Protein AF-A0A7J7JX23-F1 (afdb_monomer_lite)

Foldseek 3Di:
DVVVVVVVVVVVVVVVVVVVVVVVVLVVVLVVVVVVVLVVVLVVLLVVVVVVLVVQCVCVVVVNHPHDDDEDSDDDPPDPHYSVVVSVVVCVVQFQPDPDDDDLVGGDPVSNVVSVVVVVCVVVPPDPPDPDDPPVVVVVVVVVVVVVVVPDDDDDDD

Secondary structure (DSSP, 8-state):
-HHHHHHHHHHHHHHHHHHHHHHHHHHHHHHHHHHHHHHHHHHHHHHHHHHHHHHHHHHHHTTSSPPPPP-B-S--TT-SSBHHHHHHHHHHHH--S--SS--GGGS-HHHHHHHHHHHHHHHTT-----S--S-TTHHHHHHHHHHTTSS-------

Sequence (158 aa):
MKTKECSRVRKLAKKILTERNDIERFFLESLDHVKQEILLNQLEYKKAANKAYNRKMLEAFSGNAEFPKVRTFNKSDTSTNSVFRDLEAAEKLAQPSGGGRVDIADLTWEQKEKVLRYLFARMNGTTNSHLLLEVLPLLLLAACYRQHRSCQLPTLEK

Structure (mmCIF, N/CA/C/O backbone):
data_AF-A0A7J7JX23-F1
#
_entry.id   AF-A0A7J7JX23-F1
#
loop_
_atom_site.group_PDB
_atom_site.id
_atom_site.type_symbol
_atom_site.label_atom_id
_atom_site.label_alt_id
_atom_site.label_comp_id
_atom_site.label_asym_id
_atom_site.label_entity_id
_atom_site.label_seq_id
_atom_site.pdbx_PDB_ins_code
_atom_site.Cartn_x
_atom_site.Cartn_y
_atom_site.Cartn_z
_atom_site.occupancy
_atom_site.B_iso_or_equiv
_atom_site.auth_seq_id
_atom_site.auth_comp_id
_atom_site.auth_asym_id
_atom_site.auth_atom_id
_atom_site.pdbx_PDB_model_num
ATOM 1 N N . MET A 1 1 ? -34.256 1.674 41.894 1.00 59.03 1 MET A N 1
ATOM 2 C CA . MET A 1 1 ? -34.379 1.327 40.456 1.00 59.03 1 MET A CA 1
ATOM 3 C C . MET A 1 1 ? -33.500 2.195 39.548 1.00 59.03 1 MET A C 1
ATOM 5 O O . MET A 1 1 ? -32.680 1.632 38.836 1.00 59.03 1 MET A O 1
ATOM 9 N N . LYS A 1 2 ? -33.576 3.537 39.614 1.00 72.94 2 LYS A N 1
ATOM 10 C CA . LYS A 1 2 ? -32.851 4.466 38.710 1.00 72.94 2 LYS A CA 1
ATOM 11 C C . LYS A 1 2 ? -31.317 4.310 38.667 1.00 72.94 2 LYS A C 1
ATOM 13 O O . LYS A 1 2 ? -30.706 4.478 37.618 1.00 72.94 2 LYS A O 1
ATOM 18 N N . THR A 1 3 ? -30.682 3.936 39.776 1.00 80.81 3 THR A N 1
ATOM 19 C CA . THR A 1 3 ? -29.223 3.743 39.864 1.00 80.81 3 THR A CA 1
ATOM 20 C C . THR A 1 3 ? -28.712 2.512 39.110 1.00 80.81 3 THR A C 1
ATOM 22 O O . THR A 1 3 ? -27.616 2.564 38.550 1.00 80.81 3 THR A O 1
ATOM 25 N N . LYS A 1 4 ? -29.497 1.426 39.038 1.00 84.56 4 LYS A N 1
ATOM 26 C CA . LYS A 1 4 ? -29.139 0.196 38.301 1.00 84.56 4 LYS A CA 1
ATOM 27 C C . LYS A 1 4 ? -29.201 0.412 36.785 1.00 84.56 4 LYS A C 1
ATOM 29 O O . LYS A 1 4 ? -28.274 0.038 36.075 1.00 84.56 4 LYS A O 1
ATOM 34 N N . GLU A 1 5 ? -30.229 1.110 36.308 1.00 87.75 5 GLU A N 1
ATOM 35 C CA . GLU A 1 5 ? -30.334 1.486 34.891 1.00 87.75 5 GLU A CA 1
ATOM 36 C C . GLU A 1 5 ? -29.231 2.467 34.482 1.00 87.75 5 GLU A C 1
ATOM 38 O O . GLU A 1 5 ? -28.550 2.249 33.484 1.00 87.75 5 GLU A O 1
ATOM 43 N N . CYS A 1 6 ? -28.958 3.493 35.297 1.00 87.69 6 CYS A N 1
ATOM 44 C CA . CYS A 1 6 ? -27.875 4.440 35.018 1.00 87.69 6 CYS A CA 1
ATOM 45 C C . CYS A 1 6 ? -26.504 3.748 34.948 1.00 87.69 6 CYS A C 1
ATOM 47 O O . CYS A 1 6 ? -25.691 4.059 34.079 1.00 87.69 6 CYS A O 1
ATOM 49 N N . SER A 1 7 ? -26.240 2.775 35.823 1.00 91.06 7 SER A N 1
ATOM 50 C CA . SER A 1 7 ? -24.991 2.006 35.774 1.00 91.06 7 SER A CA 1
ATOM 51 C C . SER A 1 7 ? -24.931 1.058 34.572 1.00 91.06 7 SER A C 1
ATOM 53 O O . SER A 1 7 ? -23.851 0.885 34.006 1.00 91.06 7 SER A O 1
ATOM 55 N N . ARG A 1 8 ? -26.064 0.515 34.110 1.00 91.31 8 ARG A N 1
ATOM 56 C CA . ARG A 1 8 ? -26.143 -0.285 32.876 1.00 91.31 8 ARG A CA 1
ATOM 57 C C . ARG A 1 8 ? -25.862 0.555 31.628 1.00 91.31 8 ARG A C 1
ATOM 59 O O . ARG A 1 8 ? -25.006 0.177 30.832 1.00 91.31 8 ARG A O 1
ATOM 66 N N . VAL A 1 9 ? -26.482 1.730 31.519 1.00 93.38 9 VAL A N 1
ATOM 67 C CA . VAL A 1 9 ? -26.220 2.699 30.438 1.00 93.38 9 VAL A CA 1
ATOM 68 C C . VAL A 1 9 ? -24.752 3.129 30.435 1.00 93.38 9 VAL A C 1
ATOM 70 O O . VAL A 1 9 ? -24.115 3.150 29.387 1.00 93.38 9 VAL A O 1
ATOM 73 N N . ARG A 1 10 ? -24.166 3.389 31.610 1.00 92.25 10 ARG A N 1
ATOM 74 C CA . ARG A 1 10 ? -22.756 3.791 31.730 1.00 92.25 10 ARG A CA 1
ATOM 75 C C . ARG A 1 10 ? -21.790 2.685 31.294 1.00 92.25 10 ARG A C 1
ATOM 77 O O . ARG A 1 10 ? -20.772 2.980 30.676 1.00 92.25 10 ARG A O 1
ATOM 84 N N . LYS A 1 11 ? -22.103 1.419 31.593 1.00 93.56 11 LYS A N 1
ATOM 85 C CA . LYS A 1 11 ? -21.330 0.259 31.114 1.00 93.56 11 LYS A CA 1
ATOM 86 C C . LYS A 1 11 ? -21.420 0.115 29.597 1.00 93.56 11 LYS A C 1
ATOM 88 O O . LYS A 1 11 ? -20.394 -0.090 28.960 1.00 93.56 11 LYS A O 1
ATOM 93 N N . LEU A 1 12 ? -22.617 0.266 29.030 1.00 93.75 12 LEU A N 1
ATOM 94 C CA . LEU A 1 12 ? -22.820 0.181 27.585 1.00 93.75 12 LEU A CA 1
ATOM 95 C C . LEU A 1 12 ? -22.083 1.304 26.845 1.00 93.75 12 LEU A C 1
ATOM 97 O O . LEU A 1 12 ? -21.352 1.029 25.903 1.00 93.75 12 LEU A O 1
ATOM 101 N N . ALA A 1 13 ? -22.197 2.547 27.320 1.00 93.69 13 ALA A N 1
ATOM 102 C CA . ALA A 1 13 ? -21.488 3.684 26.739 1.00 93.69 13 ALA A CA 1
ATOM 103 C C . ALA A 1 13 ? -19.963 3.492 26.781 1.00 93.69 13 ALA A C 1
ATOM 105 O O . ALA A 1 13 ? -19.286 3.729 25.786 1.00 93.69 13 ALA A O 1
ATOM 106 N N . LYS A 1 14 ? -19.421 3.000 27.906 1.00 91.50 14 LYS A N 1
ATOM 107 C CA . LYS A 1 14 ? -17.994 2.659 28.007 1.00 91.50 14 LYS A CA 1
ATOM 108 C C . LYS A 1 14 ? -17.592 1.580 27.006 1.00 91.50 14 LYS A C 1
ATOM 110 O O . LYS A 1 14 ? -16.576 1.744 26.348 1.00 91.50 14 LYS A O 1
ATOM 115 N N . LYS A 1 15 ? -18.396 0.523 26.867 1.00 90.31 15 LYS A N 1
ATOM 116 C CA . LYS A 1 15 ? -18.143 -0.555 25.907 1.00 90.31 15 LYS A CA 1
ATOM 117 C C . LYS A 1 15 ? -18.090 -0.027 24.471 1.00 90.31 15 LYS A C 1
ATOM 119 O O . LYS A 1 15 ? -17.119 -0.299 23.781 1.00 90.31 15 LYS A O 1
ATOM 124 N N . ILE A 1 16 ? -19.062 0.794 24.072 1.00 89.12 16 ILE A N 1
ATOM 125 C CA . ILE A 1 16 ? -19.100 1.414 22.737 1.00 89.12 16 ILE A CA 1
ATOM 126 C C . ILE A 1 16 ? -17.853 2.276 22.491 1.00 89.12 16 ILE A C 1
ATOM 128 O O . ILE A 1 16 ? -17.265 2.215 21.416 1.00 89.12 16 ILE A O 1
ATOM 132 N N . LEU A 1 17 ? -17.425 3.069 23.480 1.00 86.31 17 LEU A N 1
ATOM 133 C CA . LEU A 1 17 ? -16.218 3.893 23.353 1.00 86.31 17 LEU A CA 1
ATOM 134 C C . LEU A 1 17 ? -14.945 3.047 23.234 1.00 86.31 17 LEU A C 1
ATOM 136 O O . LEU A 1 17 ? -14.067 3.390 22.448 1.00 86.31 17 LEU A O 1
ATOM 140 N N . THR A 1 18 ? -14.844 1.948 23.983 1.00 81.56 18 THR A N 1
ATOM 141 C CA . THR A 1 18 ? -13.719 1.011 23.876 1.00 81.56 18 THR A CA 1
ATOM 142 C C . THR A 1 18 ? -13.687 0.346 22.504 1.00 81.56 18 THR A C 1
ATOM 144 O O . THR A 1 18 ? -12.663 0.410 21.835 1.00 81.56 18 THR A O 1
ATOM 147 N N . GLU A 1 19 ? -14.818 -0.197 22.048 1.00 82.81 19 GLU A N 1
ATOM 148 C CA . GLU A 1 19 ? -14.930 -0.836 20.732 1.00 82.81 19 GLU A CA 1
ATOM 149 C C . GLU A 1 19 ? -14.591 0.148 19.605 1.00 82.81 19 GLU A C 1
ATOM 151 O O . GLU A 1 19 ? -13.829 -0.183 18.700 1.00 82.81 19 GLU A O 1
ATOM 156 N N . ARG A 1 20 ? -15.072 1.396 19.689 1.00 79.62 20 ARG A N 1
ATOM 157 C CA . ARG A 1 20 ? -14.714 2.450 18.732 1.00 79.62 20 ARG A CA 1
ATOM 158 C C . ARG A 1 20 ? -13.214 2.751 18.740 1.00 79.62 20 ARG A C 1
ATOM 160 O O . ARG A 1 20 ? -12.624 2.855 17.671 1.00 79.62 20 ARG A O 1
ATOM 167 N N . ASN A 1 21 ? -12.600 2.892 19.913 1.00 76.69 21 ASN A N 1
ATOM 168 C CA . ASN A 1 21 ? -11.167 3.180 20.025 1.00 76.69 21 ASN A CA 1
ATOM 169 C C . ASN A 1 21 ? -10.307 2.033 19.466 1.00 76.69 21 ASN A C 1
ATOM 171 O O . ASN A 1 21 ? -9.269 2.257 18.846 1.00 76.69 21 ASN A O 1
ATOM 175 N N . ASP A 1 22 ? -10.750 0.791 19.650 1.00 74.69 22 ASP A N 1
ATOM 176 C CA . ASP A 1 22 ? -10.078 -0.378 19.086 1.00 74.69 22 ASP A CA 1
ATOM 177 C C . ASP A 1 22 ? -10.152 -0.391 17.556 1.00 74.69 22 ASP A C 1
ATOM 179 O O . ASP A 1 22 ? -9.150 -0.674 16.897 1.00 74.69 22 ASP A O 1
ATOM 183 N N . ILE A 1 23 ? -11.294 0.006 16.992 1.00 78.00 23 ILE A N 1
ATOM 184 C CA . ILE A 1 23 ? -11.473 0.176 15.547 1.00 78.00 23 ILE A CA 1
ATOM 185 C C . ILE A 1 23 ? -10.615 1.334 15.009 1.00 78.00 23 ILE A C 1
ATOM 187 O O . ILE A 1 23 ? -9.952 1.186 13.985 1.00 78.00 23 ILE A O 1
ATOM 191 N N . GLU A 1 24 ? -10.584 2.480 15.691 1.00 75.12 24 GLU A N 1
ATOM 192 C CA . GLU A 1 24 ? -9.770 3.633 15.281 1.00 75.12 24 GLU A CA 1
ATOM 193 C C . GLU A 1 24 ? -8.276 3.284 15.264 1.00 75.12 24 GLU A C 1
ATOM 195 O O . GLU A 1 24 ? -7.592 3.529 14.268 1.00 75.12 24 GLU A O 1
ATOM 200 N N . ARG A 1 25 ? -7.779 2.627 16.318 1.00 73.69 25 ARG A N 1
ATOM 201 C CA . ARG A 1 25 ? -6.399 2.128 16.378 1.00 73.69 25 ARG A CA 1
ATOM 202 C C . ARG A 1 25 ? -6.109 1.129 15.257 1.00 73.69 25 ARG A C 1
ATOM 204 O O . ARG A 1 25 ? -5.068 1.215 14.613 1.00 73.69 25 ARG A O 1
ATOM 211 N N . PHE A 1 26 ? -7.050 0.229 14.981 1.00 65.88 26 PHE A N 1
ATOM 212 C CA . PHE A 1 26 ? -6.935 -0.747 13.903 1.00 65.88 26 PHE A CA 1
ATOM 213 C C . PHE A 1 26 ? -6.790 -0.092 12.519 1.00 65.88 26 PHE A C 1
ATOM 215 O O . PHE A 1 26 ? -5.948 -0.515 11.719 1.00 65.88 26 PHE A O 1
ATOM 222 N N . PHE A 1 27 ? -7.594 0.933 12.222 1.00 72.00 27 PHE A N 1
ATOM 223 C CA . PHE A 1 27 ? -7.519 1.628 10.938 1.00 72.00 27 PHE A CA 1
ATOM 224 C C . PHE A 1 27 ? -6.186 2.352 10.768 1.00 72.00 27 PHE A C 1
ATOM 226 O O . PHE A 1 27 ? -5.582 2.264 9.701 1.00 72.00 27 PHE A O 1
ATOM 233 N N . LEU A 1 28 ? -5.690 3.000 11.825 1.00 73.88 28 LEU A N 1
ATOM 234 C CA . LEU A 1 28 ? -4.385 3.661 11.798 1.00 73.88 28 LEU A CA 1
ATOM 235 C C . LEU A 1 28 ? -3.243 2.666 11.546 1.00 73.88 28 LEU A C 1
ATOM 237 O O . LEU A 1 28 ? -2.404 2.914 10.684 1.00 73.88 28 LEU A O 1
ATOM 241 N N . GLU A 1 29 ? -3.245 1.519 12.232 1.00 76.75 29 GLU A N 1
ATOM 242 C CA . GLU A 1 29 ? -2.245 0.459 12.029 1.00 76.75 29 GLU A CA 1
ATOM 243 C C . GLU A 1 29 ? -2.294 -0.123 10.607 1.00 76.75 29 GLU A C 1
ATOM 245 O O . GLU A 1 29 ? -1.256 -0.374 9.997 1.00 76.75 29 GLU A O 1
ATOM 250 N N . SER A 1 30 ? -3.493 -0.314 10.053 1.00 74.62 30 SER A N 1
ATOM 251 C CA . SER A 1 30 ? -3.667 -0.862 8.701 1.00 74.62 30 SER A CA 1
ATOM 252 C C . SER A 1 30 ? -3.179 0.107 7.623 1.00 74.62 30 SER A C 1
ATOM 254 O O . SER A 1 30 ? -2.539 -0.311 6.659 1.00 74.62 30 SER A O 1
ATOM 256 N N . LEU A 1 31 ? -3.443 1.407 7.793 1.00 75.38 31 LEU A N 1
ATOM 257 C CA . LEU A 1 31 ? -2.942 2.442 6.887 1.00 75.38 31 LEU A CA 1
ATOM 258 C C . LEU A 1 31 ? -1.414 2.545 6.936 1.00 75.38 31 LEU A C 1
ATOM 260 O O . LEU A 1 31 ? -0.783 2.668 5.884 1.00 75.38 31 LEU A O 1
ATOM 264 N N . ASP A 1 32 ? -0.811 2.457 8.125 1.00 77.88 32 ASP A N 1
ATOM 265 C CA . ASP A 1 32 ? 0.649 2.458 8.255 1.00 77.88 32 ASP A CA 1
ATOM 266 C C . ASP A 1 32 ? 1.273 1.229 7.583 1.00 77.88 32 ASP A C 1
ATOM 268 O O . ASP A 1 32 ? 2.230 1.354 6.819 1.00 77.88 32 ASP A O 1
ATOM 272 N N . HIS A 1 33 ? 0.670 0.052 7.763 1.00 76.31 33 HIS A N 1
ATOM 273 C CA . HIS A 1 33 ? 1.131 -1.173 7.118 1.00 76.31 33 HIS A CA 1
ATOM 274 C C . HIS A 1 33 ? 1.103 -1.081 5.584 1.00 76.31 33 HIS A C 1
ATOM 276 O O . HIS A 1 33 ? 2.106 -1.367 4.930 1.00 76.31 33 HIS A O 1
ATOM 282 N N . VAL A 1 34 ? -0.008 -0.619 4.997 1.00 76.88 34 VAL A N 1
ATOM 283 C CA . VAL A 1 34 ? -0.119 -0.446 3.536 1.00 76.88 34 VAL A CA 1
ATOM 284 C C . VAL A 1 34 ? 0.902 0.570 3.025 1.00 76.88 34 VAL A C 1
ATOM 286 O O . VAL A 1 34 ? 1.532 0.355 1.989 1.00 76.88 34 VAL A O 1
ATOM 289 N N . LYS A 1 35 ? 1.122 1.662 3.763 1.00 78.38 35 LYS A N 1
ATOM 290 C CA . LYS A 1 35 ? 2.149 2.651 3.425 1.00 78.38 35 LYS A CA 1
ATOM 291 C C . LYS A 1 35 ? 3.546 2.023 3.398 1.00 78.38 35 LYS A C 1
ATOM 293 O O . LYS A 1 35 ? 4.313 2.296 2.476 1.00 78.38 35 LYS A O 1
ATOM 298 N N . GLN A 1 36 ? 3.874 1.175 4.371 1.00 78.62 36 GLN A N 1
ATOM 299 C CA . GLN A 1 36 ? 5.147 0.452 4.403 1.00 78.62 36 GLN A CA 1
ATOM 300 C C . GLN A 1 36 ? 5.279 -0.538 3.235 1.00 78.62 36 GLN A C 1
ATOM 302 O O . GLN A 1 36 ? 6.324 -0.559 2.586 1.00 78.62 36 GLN A O 1
ATOM 307 N N . GLU A 1 37 ? 4.226 -1.297 2.911 1.00 82.31 37 GLU A N 1
ATOM 308 C CA . GLU A 1 37 ? 4.207 -2.218 1.760 1.00 82.31 37 GLU A CA 1
ATOM 309 C C . GLU A 1 37 ? 4.478 -1.472 0.445 1.00 82.31 37 GLU A C 1
ATOM 311 O O . GLU A 1 37 ? 5.320 -1.894 -0.346 1.00 82.31 37 GLU A O 1
ATOM 316 N N . ILE A 1 38 ? 3.838 -0.317 0.230 1.00 81.19 38 ILE A N 1
ATOM 317 C CA . ILE A 1 38 ? 4.069 0.511 -0.963 1.00 81.19 38 ILE A CA 1
ATOM 318 C C . ILE A 1 38 ? 5.538 0.939 -1.051 1.00 81.19 38 ILE A C 1
ATOM 320 O O . ILE A 1 38 ? 6.145 0.826 -2.117 1.00 81.19 38 ILE A O 1
ATOM 324 N N . LEU A 1 39 ? 6.137 1.391 0.055 1.00 83.12 39 LEU A N 1
ATOM 325 C CA . LEU A 1 39 ? 7.544 1.807 0.075 1.00 83.12 39 LEU A CA 1
ATOM 326 C C . LEU A 1 39 ? 8.496 0.648 -0.248 1.00 83.12 39 LEU A C 1
ATOM 328 O O . LEU A 1 39 ? 9.442 0.831 -1.021 1.00 83.12 39 LEU A O 1
ATOM 332 N N . LEU A 1 40 ? 8.236 -0.540 0.304 1.00 88.06 40 LEU A N 1
ATOM 333 C CA . LEU A 1 40 ? 9.016 -1.744 0.019 1.00 88.06 40 LEU A CA 1
ATOM 334 C C . LEU A 1 40 ? 8.888 -2.149 -1.452 1.00 88.06 40 LEU A C 1
ATOM 336 O O . LEU A 1 40 ? 9.903 -2.304 -2.129 1.00 88.06 40 LEU A O 1
ATOM 340 N N . ASN A 1 41 ? 7.666 -2.205 -1.982 1.00 87.31 41 ASN A N 1
ATOM 341 C CA . ASN A 1 41 ? 7.413 -2.549 -3.380 1.00 87.31 41 ASN A CA 1
ATOM 342 C C . ASN A 1 41 ? 8.094 -1.565 -4.342 1.00 87.31 41 ASN A C 1
ATOM 344 O O . ASN A 1 41 ? 8.706 -1.970 -5.330 1.00 87.31 41 ASN A O 1
ATOM 348 N N . GLN A 1 42 ? 8.049 -0.262 -4.047 1.00 86.19 42 GLN A N 1
ATOM 349 C CA . GLN A 1 42 ? 8.744 0.754 -4.841 1.00 86.19 42 GLN A CA 1
ATOM 350 C C . GLN A 1 42 ? 10.267 0.559 -4.822 1.00 86.19 42 GLN A C 1
ATOM 352 O O . GLN A 1 42 ? 10.932 0.744 -5.847 1.00 86.19 42 GLN A O 1
ATOM 357 N N . LEU A 1 43 ? 10.837 0.204 -3.668 1.00 89.69 43 LEU A N 1
ATOM 358 C CA . LEU A 1 43 ? 12.265 -0.076 -3.531 1.00 89.69 43 LEU A CA 1
ATOM 359 C C . LEU A 1 43 ? 12.666 -1.328 -4.322 1.00 89.69 43 LEU A C 1
ATOM 361 O O . LEU A 1 43 ? 13.646 -1.300 -5.075 1.00 89.69 43 LEU A O 1
ATOM 365 N N . GLU A 1 44 ? 11.898 -2.405 -4.188 1.00 91.06 44 GLU A N 1
ATOM 366 C CA . GLU A 1 44 ? 12.122 -3.653 -4.911 1.00 91.06 44 GLU A CA 1
ATOM 367 C C . GLU A 1 44 ? 12.002 -3.460 -6.419 1.00 91.06 44 GLU A C 1
ATOM 369 O O . GLU A 1 44 ? 12.886 -3.896 -7.157 1.00 91.06 44 GLU A O 1
ATOM 374 N N . TYR A 1 45 ? 10.990 -2.723 -6.881 1.00 89.88 45 TYR A N 1
ATOM 375 C CA . TYR A 1 45 ? 10.823 -2.392 -8.292 1.00 89.88 45 TYR A CA 1
ATOM 376 C C . TYR A 1 45 ? 12.036 -1.638 -8.848 1.00 89.88 45 TYR A C 1
ATOM 378 O O . TYR A 1 45 ? 12.566 -2.008 -9.898 1.00 89.88 45 TYR A O 1
ATOM 386 N N . LYS A 1 46 ? 12.549 -0.627 -8.129 1.00 89.81 46 LYS A N 1
ATOM 387 C CA . LYS A 1 46 ? 13.771 0.096 -8.534 1.00 89.81 46 LYS A CA 1
ATOM 388 C C . LYS A 1 46 ? 14.959 -0.850 -8.678 1.00 89.81 46 LYS A C 1
ATOM 390 O O . LYS A 1 46 ? 15.674 -0.797 -9.682 1.00 89.81 46 LYS A O 1
ATOM 395 N N . LYS A 1 47 ? 15.157 -1.729 -7.694 1.00 92.31 47 LYS A N 1
ATOM 396 C CA . LYS A 1 47 ? 16.254 -2.704 -7.682 1.00 92.31 47 LYS A CA 1
ATOM 397 C C . LYS A 1 47 ? 16.121 -3.715 -8.823 1.00 92.31 47 LYS A C 1
ATOM 399 O O . LYS A 1 47 ? 17.096 -3.976 -9.528 1.00 92.31 47 LYS A O 1
ATOM 404 N N . ALA A 1 48 ? 14.922 -4.251 -9.037 1.00 92.75 48 ALA A N 1
ATOM 405 C CA . ALA A 1 48 ? 14.625 -5.202 -10.101 1.00 92.75 48 ALA A CA 1
ATOM 406 C C . ALA A 1 48 ? 14.818 -4.573 -11.487 1.00 92.75 48 ALA A C 1
ATOM 408 O O . ALA A 1 48 ? 15.490 -5.160 -12.336 1.00 92.75 48 ALA A O 1
ATOM 409 N N . ALA A 1 49 ? 14.318 -3.352 -11.696 1.00 91.38 49 ALA A N 1
ATOM 410 C CA . ALA A 1 49 ? 14.495 -2.608 -12.938 1.00 91.38 49 ALA A CA 1
ATOM 411 C C . ALA A 1 49 ? 15.977 -2.327 -13.230 1.00 91.38 49 ALA A C 1
ATOM 413 O O . ALA A 1 49 ? 16.415 -2.477 -14.371 1.00 91.38 49 ALA A O 1
ATOM 414 N N . ASN A 1 50 ? 16.766 -1.968 -12.211 1.00 92.88 50 ASN A N 1
ATOM 415 C CA . ASN A 1 50 ? 18.203 -1.742 -12.372 1.00 92.88 50 ASN A CA 1
ATOM 416 C C . ASN A 1 50 ? 18.940 -3.034 -12.738 1.00 92.88 50 ASN A C 1
ATOM 418 O O . ASN A 1 50 ? 19.688 -3.065 -13.714 1.00 92.88 50 ASN A O 1
ATOM 422 N N . LYS A 1 51 ? 18.659 -4.129 -12.024 1.00 94.88 51 LYS A N 1
ATOM 423 C CA . LYS A 1 51 ? 19.235 -5.445 -12.324 1.00 94.88 51 LYS A CA 1
ATOM 424 C C . LYS A 1 51 ? 18.883 -5.908 -13.740 1.00 94.88 51 LYS A C 1
ATOM 426 O O . LYS A 1 51 ? 19.750 -6.412 -14.448 1.00 94.88 51 LYS A O 1
ATOM 431 N N . ALA A 1 52 ? 17.633 -5.724 -14.165 1.00 94.44 52 ALA A N 1
ATOM 432 C CA . ALA A 1 52 ? 17.182 -6.085 -15.506 1.00 94.44 52 ALA A CA 1
ATOM 433 C C . ALA A 1 52 ? 17.874 -5.250 -16.595 1.00 94.44 52 ALA A C 1
ATOM 435 O O . ALA A 1 52 ? 18.286 -5.806 -17.611 1.00 94.44 52 ALA A O 1
ATOM 436 N N . TYR A 1 53 ? 18.039 -3.943 -16.376 1.00 93.75 53 TYR A N 1
ATOM 437 C CA . TYR A 1 53 ? 18.766 -3.065 -17.294 1.00 93.75 53 TYR A CA 1
ATOM 438 C C . TYR A 1 53 ? 20.244 -3.455 -17.407 1.00 93.75 53 TYR A C 1
ATOM 440 O O . TYR A 1 53 ? 20.738 -3.657 -18.514 1.00 93.75 53 TYR A O 1
ATOM 448 N N . ASN A 1 54 ? 20.929 -3.649 -16.276 1.00 94.19 54 ASN A N 1
ATOM 449 C CA . ASN A 1 54 ? 22.340 -4.042 -16.259 1.00 94.19 54 ASN A CA 1
ATOM 450 C C . ASN A 1 54 ? 22.554 -5.404 -16.928 1.00 94.19 54 ASN A C 1
ATOM 452 O O . ASN A 1 54 ? 23.518 -5.585 -17.665 1.00 94.19 54 ASN A O 1
ATOM 456 N N . ARG A 1 55 ? 21.631 -6.351 -16.725 1.00 94.75 55 ARG A N 1
ATOM 457 C CA . ARG A 1 55 ? 21.669 -7.647 -17.409 1.00 94.75 55 ARG A CA 1
ATOM 458 C C . ARG A 1 55 ? 21.598 -7.484 -18.930 1.00 94.75 55 ARG A C 1
ATOM 460 O O . ARG A 1 55 ? 22.444 -8.034 -19.622 1.00 94.75 55 ARG A O 1
ATOM 467 N N . LYS A 1 56 ? 20.660 -6.675 -19.436 1.00 94.75 56 LYS A N 1
ATOM 468 C CA . LYS A 1 56 ? 20.549 -6.385 -20.877 1.00 94.75 56 LYS A CA 1
ATOM 469 C C . LYS A 1 56 ? 21.790 -5.680 -21.430 1.00 94.75 56 LYS A C 1
ATOM 471 O O . LYS A 1 56 ? 22.220 -5.984 -22.533 1.00 94.75 56 LYS A O 1
ATOM 476 N N . MET A 1 57 ? 22.387 -4.769 -20.661 1.00 94.00 57 MET A N 1
ATOM 477 C CA . MET A 1 57 ? 23.652 -4.123 -21.031 1.00 94.00 57 MET A CA 1
ATOM 478 C C . MET A 1 57 ? 24.794 -5.136 -21.188 1.00 94.00 57 MET A C 1
ATOM 480 O O . MET A 1 57 ? 25.559 -5.037 -22.141 1.00 94.00 57 MET A O 1
ATOM 484 N N . LEU A 1 58 ? 24.904 -6.115 -20.282 1.00 94.62 58 LEU A N 1
ATOM 485 C CA . LEU A 1 58 ? 25.917 -7.178 -20.358 1.00 94.62 58 LEU A CA 1
ATOM 486 C C . LEU A 1 58 ? 25.668 -8.134 -21.538 1.00 94.62 58 LEU A C 1
ATOM 488 O O . LEU A 1 58 ? 26.600 -8.489 -22.261 1.00 94.62 58 LEU A O 1
ATOM 492 N N . GLU A 1 59 ? 24.413 -8.528 -21.764 1.00 95.81 59 GLU A N 1
ATOM 493 C CA . GLU A 1 59 ? 24.000 -9.335 -22.924 1.00 95.81 59 GLU A CA 1
ATOM 494 C C . GLU A 1 59 ? 24.340 -8.621 -24.246 1.00 95.81 59 GLU A C 1
ATOM 496 O O . GLU A 1 59 ? 24.897 -9.235 -25.154 1.00 95.81 59 GLU A O 1
ATOM 501 N N . ALA A 1 60 ? 24.104 -7.310 -24.329 1.00 94.94 60 ALA A N 1
ATOM 502 C CA . ALA A 1 60 ? 24.472 -6.521 -25.499 1.00 94.94 60 ALA A CA 1
ATOM 503 C C . ALA A 1 60 ? 25.990 -6.358 -25.666 1.00 94.94 60 ALA A C 1
ATOM 505 O O . ALA A 1 60 ? 26.511 -6.475 -26.771 1.00 94.94 60 ALA A O 1
ATOM 506 N N . PHE A 1 61 ? 26.722 -6.167 -24.565 1.00 92.81 61 PHE A N 1
ATOM 507 C CA . PHE A 1 61 ? 28.183 -6.064 -24.589 1.00 92.81 61 PHE A CA 1
ATOM 508 C C . PHE A 1 61 ? 28.857 -7.349 -25.090 1.00 92.81 61 PHE A C 1
ATOM 510 O O . PHE A 1 61 ? 29.855 -7.295 -25.800 1.00 92.81 61 PHE A O 1
ATOM 517 N N . SER A 1 62 ? 28.282 -8.507 -24.761 1.00 93.94 62 SER A N 1
ATOM 518 C CA . SER A 1 62 ? 28.728 -9.810 -25.271 1.00 93.94 62 SER A CA 1
ATOM 519 C C . SER A 1 62 ? 28.320 -10.089 -26.727 1.00 93.94 62 SER A C 1
ATOM 521 O O . SER A 1 62 ? 28.622 -11.163 -27.237 1.00 93.94 62 SER A O 1
ATOM 523 N N . GLY A 1 63 ? 27.645 -9.147 -27.399 1.00 92.00 63 GLY A N 1
ATOM 524 C CA . GLY A 1 63 ? 27.181 -9.280 -28.784 1.00 92.00 63 GLY A CA 1
ATOM 525 C C . GLY A 1 63 ? 25.934 -10.151 -28.956 1.00 92.00 63 GLY A C 1
ATOM 526 O O . GLY A 1 63 ? 25.524 -10.411 -30.083 1.00 92.00 63 GLY A O 1
ATOM 527 N N . ASN A 1 64 ? 25.315 -10.593 -27.857 1.00 90.88 64 ASN A N 1
ATOM 528 C CA . ASN A 1 64 ? 24.153 -11.485 -27.883 1.00 90.88 64 ASN A CA 1
ATOM 529 C C . ASN A 1 64 ? 22.814 -10.737 -28.016 1.00 90.88 64 ASN A C 1
ATOM 531 O O . ASN A 1 64 ? 21.778 -11.368 -28.217 1.00 90.88 64 ASN A O 1
ATOM 535 N N . ALA A 1 65 ? 22.811 -9.408 -27.871 1.00 93.00 65 ALA A N 1
ATOM 536 C CA . ALA A 1 65 ? 21.616 -8.568 -27.932 1.00 93.00 65 ALA A CA 1
ATOM 537 C C . ALA A 1 65 ? 21.944 -7.121 -28.353 1.00 93.00 65 ALA A C 1
ATOM 539 O O . ALA A 1 65 ? 23.104 -6.720 -28.412 1.00 93.00 65 ALA A O 1
ATOM 540 N N . GLU A 1 66 ? 20.914 -6.314 -28.613 1.00 93.94 66 GLU A N 1
ATOM 541 C CA . GLU A 1 66 ? 21.054 -4.868 -28.819 1.00 93.94 66 GLU A CA 1
ATOM 542 C C . GLU A 1 66 ? 21.076 -4.113 -27.478 1.00 93.94 66 GLU A C 1
ATOM 544 O O . GLU A 1 66 ? 20.425 -4.515 -26.505 1.00 93.94 66 GLU A O 1
ATOM 549 N N . PHE A 1 67 ? 21.807 -2.994 -27.419 1.00 93.25 67 PHE A N 1
ATOM 550 C CA . PHE A 1 67 ? 21.878 -2.166 -26.217 1.00 93.25 67 PHE A CA 1
ATOM 551 C C . PHE A 1 67 ? 20.500 -1.592 -25.839 1.00 93.25 67 PHE A C 1
ATOM 553 O O . PHE A 1 67 ? 19.816 -0.996 -26.676 1.00 93.25 67 PHE A O 1
ATOM 560 N N . PRO A 1 68 ? 20.075 -1.718 -24.567 1.00 91.50 68 PRO A N 1
ATOM 561 C CA . PRO A 1 68 ? 18.818 -1.138 -24.116 1.00 91.50 68 PRO A CA 1
ATOM 562 C C . PRO A 1 68 ? 18.870 0.398 -24.142 1.00 91.50 68 PRO A C 1
ATOM 564 O O . PRO A 1 68 ? 19.907 1.008 -23.886 1.00 91.50 68 PRO A O 1
ATOM 567 N N . LYS A 1 69 ? 17.717 1.040 -24.378 1.00 90.12 69 LYS A N 1
ATOM 568 C CA . LYS A 1 69 ? 17.589 2.507 -24.301 1.00 90.12 69 LYS A CA 1
ATOM 569 C C . LYS A 1 69 ? 18.009 3.014 -22.920 1.00 90.12 69 LYS A C 1
ATOM 571 O O . LYS A 1 69 ? 17.560 2.467 -21.911 1.00 90.12 69 LYS A O 1
ATOM 576 N N . VAL A 1 70 ? 18.796 4.092 -22.896 1.00 88.19 70 VAL A N 1
ATOM 577 C CA . VAL A 1 70 ? 19.295 4.715 -21.661 1.00 88.19 70 VAL A CA 1
ATOM 578 C C . VAL A 1 70 ? 18.129 5.036 -20.732 1.00 88.19 70 VAL A C 1
ATOM 580 O O . VAL A 1 70 ? 17.161 5.699 -21.116 1.00 88.19 70 VAL A O 1
ATOM 583 N N . ARG A 1 71 ? 18.233 4.536 -19.502 1.00 87.31 71 ARG A N 1
ATOM 584 C CA . ARG A 1 71 ? 17.226 4.685 -18.456 1.00 87.31 71 ARG A CA 1
ATOM 585 C C . ARG A 1 71 ? 17.879 5.232 -17.198 1.00 87.31 71 ARG A C 1
ATOM 587 O O . ARG A 1 71 ? 18.922 4.740 -16.772 1.00 87.31 71 ARG A O 1
ATOM 594 N N . THR A 1 72 ? 17.271 6.249 -16.599 1.00 88.38 72 THR A N 1
ATOM 595 C CA . THR A 1 72 ? 17.820 6.904 -15.407 1.00 88.38 72 THR A CA 1
ATOM 596 C C . THR A 1 72 ? 17.268 6.287 -14.126 1.00 88.38 72 THR A C 1
ATOM 598 O O . THR A 1 72 ? 16.057 6.120 -13.963 1.00 88.38 72 THR A O 1
ATOM 601 N N . PHE A 1 73 ? 18.177 5.981 -13.200 1.00 85.75 73 PHE A N 1
ATOM 602 C CA . PHE A 1 73 ? 17.879 5.445 -11.865 1.00 85.75 73 PHE A CA 1
ATOM 603 C C . PHE A 1 73 ? 18.123 6.461 -10.743 1.00 85.75 73 PHE A C 1
ATOM 605 O O . PHE A 1 73 ? 17.799 6.182 -9.592 1.00 85.75 73 PHE A O 1
ATOM 612 N N . ASN A 1 74 ? 18.654 7.638 -11.086 1.00 83.50 74 ASN A N 1
ATOM 613 C CA . ASN A 1 74 ? 18.782 8.784 -10.191 1.00 83.50 74 ASN A CA 1
ATOM 614 C C . ASN A 1 74 ? 17.581 9.714 -10.376 1.00 83.50 74 ASN A C 1
ATOM 616 O O . ASN A 1 74 ? 16.996 9.775 -11.460 1.00 83.50 74 ASN A O 1
ATOM 620 N N . LYS A 1 75 ? 17.201 10.422 -9.311 1.00 75.00 75 LYS A N 1
ATOM 621 C CA . LYS A 1 75 ? 16.089 11.372 -9.356 1.00 75.00 75 LYS A CA 1
ATOM 622 C C . LYS A 1 75 ? 16.580 12.655 -10.038 1.00 75.00 75 LYS A C 1
ATOM 624 O O . LYS A 1 75 ? 17.327 13.414 -9.431 1.00 75.00 75 LYS A O 1
ATOM 629 N N . SER A 1 76 ? 16.211 12.853 -11.301 1.00 77.19 76 SER A N 1
ATOM 630 C CA . SER A 1 76 ? 16.436 14.094 -12.049 1.00 77.19 76 SER A CA 1
ATOM 631 C C . SER A 1 76 ? 15.175 14.479 -12.821 1.00 77.19 76 SER A C 1
ATOM 633 O O . SER A 1 76 ? 14.528 13.620 -13.422 1.00 77.19 76 SER A O 1
ATOM 635 N N . ASP A 1 77 ? 14.839 15.769 -12.818 1.00 69.19 77 ASP A N 1
ATOM 636 C CA . ASP A 1 77 ? 13.585 16.281 -13.396 1.00 69.19 77 ASP A CA 1
ATOM 637 C C . ASP A 1 77 ? 13.618 16.378 -14.931 1.00 69.19 77 ASP A C 1
ATOM 639 O O . ASP A 1 77 ? 12.592 16.540 -15.584 1.00 69.19 77 ASP A O 1
ATOM 643 N N . THR A 1 78 ? 14.801 16.250 -15.532 1.00 76.69 78 THR A N 1
ATOM 644 C CA . THR A 1 78 ? 15.019 16.429 -16.974 1.00 76.69 78 THR A CA 1
ATOM 645 C C . THR A 1 78 ? 14.968 15.128 -17.776 1.00 76.69 78 THR A C 1
ATOM 647 O O . THR A 1 78 ? 15.026 15.160 -19.004 1.00 76.69 78 THR A O 1
ATOM 650 N N . SER A 1 79 ? 14.870 13.966 -17.121 1.00 76.00 79 SER A N 1
ATOM 651 C CA . SER A 1 79 ? 14.923 12.674 -17.812 1.00 76.00 79 SER A CA 1
ATOM 652 C C . SER A 1 79 ? 13.549 12.217 -18.303 1.00 76.00 79 SER A C 1
ATOM 654 O O . SER A 1 79 ? 12.614 12.027 -17.525 1.00 76.00 79 SER A O 1
ATOM 656 N N . THR A 1 80 ? 13.437 11.959 -19.607 1.00 73.62 80 THR A N 1
ATOM 657 C CA . THR A 1 80 ? 12.206 11.447 -20.232 1.00 73.62 80 THR A CA 1
ATOM 658 C C . THR A 1 80 ? 11.968 9.957 -19.946 1.00 73.62 80 THR A C 1
ATOM 660 O O . THR A 1 80 ? 10.821 9.519 -19.946 1.00 73.62 80 THR A O 1
ATOM 663 N N . ASN A 1 81 ? 13.022 9.179 -19.661 1.00 82.75 81 ASN A N 1
ATOM 664 C CA . ASN A 1 81 ? 12.955 7.732 -19.415 1.00 82.75 81 ASN A CA 1
ATOM 665 C C . ASN A 1 81 ? 13.577 7.390 -18.054 1.00 82.75 81 ASN A C 1
ATOM 667 O O . ASN A 1 81 ? 14.744 7.000 -17.949 1.00 82.75 81 ASN A O 1
ATOM 671 N N . SER A 1 82 ? 12.785 7.575 -16.998 1.00 87.12 82 SER A N 1
ATOM 672 C CA . SER A 1 82 ? 13.203 7.400 -15.608 1.00 87.12 82 SER A CA 1
ATOM 673 C C . SER A 1 82 ? 12.306 6.406 -14.886 1.00 87.12 82 SER A C 1
ATOM 675 O O . SER A 1 82 ? 11.085 6.489 -14.987 1.00 87.12 82 SER A O 1
ATOM 677 N N . VAL A 1 83 ? 12.903 5.527 -14.074 1.00 85.94 83 VAL A N 1
ATOM 678 C CA . VAL A 1 83 ? 12.152 4.608 -13.194 1.00 85.94 83 VAL A CA 1
ATOM 679 C C . VAL A 1 83 ? 11.211 5.373 -12.260 1.00 85.94 83 VAL A C 1
ATOM 681 O O . VAL A 1 83 ? 10.151 4.872 -11.901 1.00 85.94 83 VAL A O 1
ATOM 684 N N . PHE A 1 84 ? 11.578 6.598 -11.877 1.00 84.75 84 PHE A N 1
ATOM 685 C CA . PHE A 1 84 ? 10.744 7.436 -11.019 1.00 84.75 84 PHE A CA 1
ATOM 686 C C . PHE A 1 84 ? 9.451 7.881 -11.701 1.00 84.75 84 PHE A C 1
ATOM 688 O O . PHE A 1 84 ? 8.438 7.959 -11.017 1.00 84.75 84 PHE A O 1
ATOM 695 N N . ARG A 1 85 ? 9.455 8.101 -13.025 1.00 84.44 85 ARG A N 1
ATOM 696 C CA . ARG A 1 85 ? 8.225 8.432 -13.760 1.00 84.44 85 ARG A CA 1
ATOM 697 C C . ARG A 1 85 ? 7.258 7.259 -13.801 1.00 84.44 85 ARG A C 1
ATOM 699 O O . ARG A 1 85 ? 6.059 7.478 -13.725 1.00 84.44 85 ARG A O 1
ATOM 706 N N . ASP A 1 86 ? 7.765 6.031 -13.867 1.00 82.62 86 ASP A N 1
ATOM 707 C CA . ASP A 1 86 ? 6.915 4.837 -13.824 1.00 82.62 86 ASP A CA 1
ATOM 708 C C . ASP A 1 86 ? 6.247 4.683 -12.454 1.00 82.62 86 ASP A C 1
ATOM 710 O O . ASP A 1 86 ? 5.066 4.358 -12.370 1.00 82.62 86 ASP A O 1
ATOM 714 N N . LEU A 1 87 ? 6.991 4.958 -11.378 1.00 84.06 87 LEU A N 1
ATOM 715 C CA . LEU A 1 87 ? 6.449 4.944 -10.019 1.00 84.06 87 LEU A CA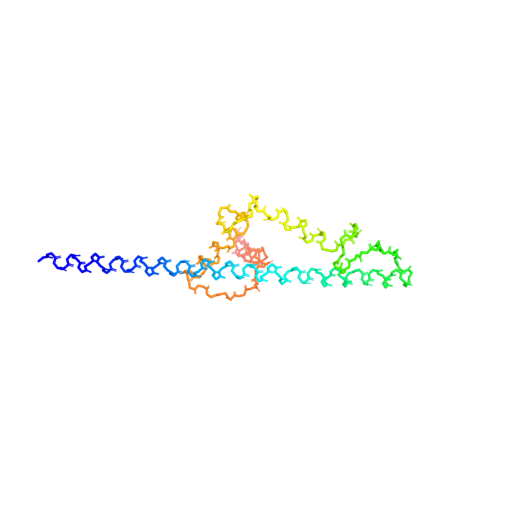 1
ATOM 716 C C . LEU A 1 87 ? 5.436 6.070 -9.793 1.00 84.06 87 LEU A C 1
ATOM 718 O O . LEU A 1 87 ? 4.387 5.821 -9.213 1.00 84.06 87 LEU A O 1
ATOM 722 N N . GLU A 1 88 ? 5.717 7.277 -10.286 1.00 80.88 88 GLU A N 1
ATOM 723 C CA . GLU A 1 88 ? 4.799 8.420 -10.233 1.00 80.88 88 GLU A CA 1
ATOM 724 C C . GLU A 1 88 ? 3.534 8.170 -11.066 1.00 80.88 88 GLU A C 1
ATOM 726 O O . GLU A 1 88 ? 2.433 8.495 -10.637 1.00 80.88 88 GLU A O 1
ATOM 731 N N . ALA A 1 89 ? 3.660 7.550 -12.242 1.00 79.81 89 ALA A N 1
ATOM 732 C CA . ALA A 1 89 ? 2.520 7.171 -13.067 1.00 79.81 89 ALA A CA 1
ATOM 733 C C . ALA A 1 89 ? 1.664 6.098 -12.383 1.00 79.81 89 ALA A C 1
ATOM 735 O O . ALA A 1 89 ? 0.441 6.217 -12.374 1.00 79.81 89 ALA A O 1
ATOM 736 N N . ALA A 1 90 ? 2.290 5.087 -11.773 1.00 75.62 90 ALA A N 1
ATOM 737 C CA . ALA A 1 90 ? 1.587 4.075 -10.988 1.00 75.62 90 ALA A CA 1
ATOM 738 C C . ALA A 1 90 ? 0.878 4.696 -9.777 1.00 75.62 90 ALA A C 1
ATOM 740 O O . ALA A 1 90 ? -0.272 4.366 -9.502 1.00 75.62 90 ALA A O 1
ATOM 741 N N . GLU A 1 91 ? 1.528 5.639 -9.094 1.00 73.50 91 GLU A N 1
ATOM 742 C CA . GLU A 1 91 ? 0.930 6.379 -7.988 1.00 73.50 91 GLU A CA 1
ATOM 743 C C . GLU A 1 91 ? -0.245 7.236 -8.465 1.00 73.50 91 GLU A C 1
ATOM 745 O O . GLU A 1 91 ? -1.313 7.174 -7.877 1.00 73.50 91 GLU A O 1
ATOM 750 N N . LYS A 1 92 ? -0.108 7.961 -9.576 1.00 71.31 92 LYS A N 1
ATOM 751 C CA . LYS A 1 92 ? -1.178 8.783 -10.156 1.00 71.31 92 LYS A CA 1
ATOM 752 C C . LYS A 1 92 ? -2.378 7.955 -10.626 1.00 71.31 92 LYS A C 1
ATOM 754 O O . LYS A 1 92 ? -3.505 8.429 -10.547 1.00 71.31 92 LYS A O 1
ATOM 759 N N . LEU A 1 93 ? -2.146 6.734 -11.107 1.00 61.91 93 LEU A N 1
ATOM 760 C CA . LEU A 1 93 ? -3.206 5.779 -11.448 1.00 61.91 93 LEU A CA 1
ATOM 761 C C . LEU A 1 93 ? -3.874 5.188 -10.201 1.00 61.91 93 LEU A C 1
ATOM 763 O O . LEU A 1 93 ? -5.058 4.863 -10.238 1.00 61.91 93 LEU A O 1
ATOM 767 N N . ALA A 1 94 ? -3.124 5.058 -9.106 1.00 61.38 94 ALA A N 1
ATOM 768 C CA . ALA A 1 94 ? -3.617 4.578 -7.821 1.00 61.38 94 ALA A CA 1
ATOM 769 C C . ALA A 1 94 ? -4.184 5.695 -6.927 1.00 61.38 94 ALA A C 1
ATOM 771 O O . ALA A 1 94 ? -4.778 5.394 -5.893 1.00 61.38 94 ALA A O 1
ATOM 772 N N . GLN A 1 95 ? -3.990 6.969 -7.279 1.00 56.06 95 GLN A N 1
ATOM 773 C CA . GLN A 1 95 ? -4.408 8.083 -6.445 1.00 56.06 95 GLN A CA 1
ATOM 774 C C . GLN A 1 95 ? -5.910 8.360 -6.605 1.00 56.06 95 GLN A C 1
ATOM 776 O O . GLN A 1 95 ? -6.374 8.650 -7.713 1.00 56.06 95 GLN A O 1
ATOM 781 N N . PRO A 1 96 ? -6.678 8.382 -5.507 1.00 54.78 96 PRO A N 1
ATOM 782 C CA . PRO A 1 96 ? -7.894 9.183 -5.451 1.00 54.78 96 PRO A CA 1
ATOM 783 C C . PRO A 1 96 ? -7.602 10.643 -5.749 1.00 54.78 96 PRO A C 1
ATOM 785 O O . PRO A 1 96 ? -6.612 11.215 -5.298 1.00 54.78 96 PRO A O 1
ATOM 788 N N . SER A 1 97 ? -8.510 11.273 -6.478 1.00 45.88 97 SER A N 1
ATOM 789 C CA . SER A 1 97 ? -8.440 12.696 -6.784 1.00 45.88 97 SER A CA 1
ATOM 790 C C . SER A 1 97 ? -8.699 13.539 -5.522 1.00 45.88 97 SER A C 1
ATOM 792 O O . SER A 1 97 ? -9.831 13.943 -5.291 1.00 45.88 97 SER A O 1
ATOM 794 N N . GLY A 1 98 ? -7.679 13.823 -4.701 1.00 45.38 98 GLY A N 1
ATOM 795 C CA . GLY A 1 98 ? -7.819 14.768 -3.582 1.00 45.38 98 GLY A CA 1
ATOM 796 C C . GLY A 1 98 ? -6.723 14.690 -2.517 1.00 45.38 98 GLY A C 1
ATOM 797 O O . GLY A 1 98 ? -6.656 13.744 -1.744 1.00 45.38 98 GLY A O 1
ATOM 798 N N . GLY A 1 99 ? -5.862 15.708 -2.446 1.00 44.12 99 GLY A N 1
ATOM 799 C CA . GLY A 1 99 ? -4.804 15.821 -1.439 1.00 44.12 99 GLY A CA 1
ATOM 800 C C . GLY A 1 99 ? -5.317 16.372 -0.108 1.00 44.12 99 GLY A C 1
ATOM 801 O O . GLY A 1 99 ? -5.332 17.581 0.102 1.00 44.12 99 GLY A O 1
ATOM 802 N N . GLY A 1 100 ? -5.700 15.487 0.806 1.00 51.78 100 GLY A N 1
ATOM 803 C CA . GLY A 1 100 ? -6.042 15.810 2.190 1.00 51.78 100 GLY A CA 1
ATOM 804 C C . GLY A 1 100 ? -6.490 14.550 2.921 1.00 51.78 100 GLY A C 1
ATOM 805 O O . GLY A 1 100 ? -7.072 13.688 2.286 1.00 51.78 100 GLY A O 1
ATOM 806 N N . ARG A 1 101 ? -6.139 14.429 4.215 1.00 49.34 101 ARG A N 1
ATOM 807 C CA . ARG A 1 101 ? -6.533 13.375 5.182 1.00 49.34 101 ARG A CA 1
ATOM 808 C C . ARG A 1 101 ? -7.187 12.148 4.522 1.00 49.34 101 ARG A C 1
ATOM 810 O O . ARG A 1 101 ? -8.393 12.154 4.357 1.00 49.34 101 ARG A O 1
ATOM 817 N N . VAL A 1 102 ? -6.379 11.139 4.173 1.00 56.91 102 VAL A N 1
ATOM 818 C CA . VAL A 1 102 ? -6.809 9.937 3.428 1.00 56.91 102 VAL A CA 1
ATOM 819 C C . VAL A 1 102 ? -8.061 9.336 4.068 1.00 56.91 102 VAL A C 1
ATOM 821 O O . VAL A 1 102 ? -7.970 8.656 5.094 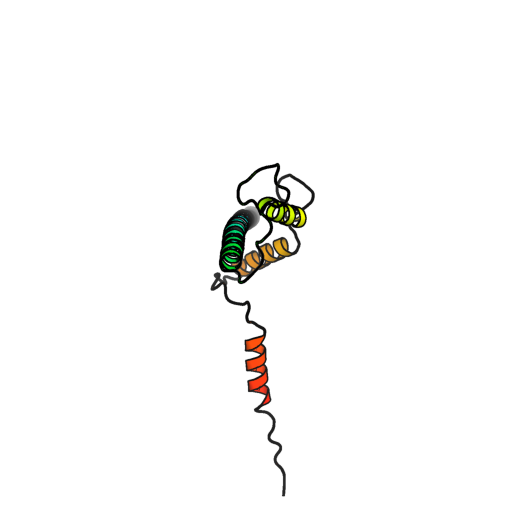1.00 56.91 102 VAL A O 1
ATOM 824 N N . ASP A 1 103 ? -9.221 9.619 3.481 1.00 59.34 103 ASP A N 1
ATOM 825 C CA . ASP A 1 103 ? -10.486 9.029 3.886 1.00 59.34 103 ASP A CA 1
ATOM 826 C C . ASP A 1 103 ? -10.629 7.670 3.196 1.00 59.34 103 ASP A C 1
ATOM 828 O O . ASP A 1 103 ? -10.124 7.441 2.096 1.00 59.34 103 ASP A O 1
ATOM 832 N N . ILE A 1 104 ? -11.354 6.732 3.816 1.00 61.69 104 ILE A N 1
ATOM 833 C CA . ILE A 1 104 ? -11.643 5.429 3.187 1.00 61.69 104 ILE A CA 1
ATOM 834 C C . ILE A 1 104 ? -12.282 5.626 1.806 1.00 61.69 104 ILE A C 1
ATOM 836 O O . ILE A 1 104 ? -12.068 4.800 0.927 1.00 61.69 104 ILE A O 1
ATOM 840 N N . ALA A 1 105 ? -13.030 6.716 1.596 1.00 59.69 105 ALA A N 1
ATOM 841 C CA . ALA A 1 105 ? -13.644 7.071 0.318 1.00 59.69 105 ALA A CA 1
ATOM 842 C C . ALA A 1 105 ? -12.626 7.166 -0.830 1.00 59.69 105 ALA A C 1
ATOM 844 O O . ALA A 1 105 ? -12.934 6.741 -1.947 1.00 59.69 105 ALA A O 1
ATOM 845 N N . ASP A 1 106 ? -11.412 7.602 -0.515 1.00 63.12 106 ASP A N 1
ATOM 846 C CA . ASP A 1 106 ? -10.344 7.899 -1.457 1.00 63.12 106 ASP A CA 1
ATOM 847 C C . ASP A 1 106 ? -9.552 6.623 -1.832 1.00 63.12 106 ASP A C 1
ATOM 849 O O . ASP A 1 106 ? -8.966 6.498 -2.899 1.00 63.12 106 ASP A O 1
ATOM 853 N N . LEU A 1 107 ? -9.588 5.567 -1.028 1.00 68.19 107 LEU A N 1
ATOM 854 C CA . LEU A 1 107 ? -8.871 4.335 -1.375 1.00 68.19 107 LEU A CA 1
ATOM 855 C C . LEU A 1 107 ? -9.394 3.698 -2.684 1.00 68.19 107 LEU A C 1
ATOM 857 O O . LEU A 1 107 ? -10.605 3.674 -2.945 1.00 68.19 107 LEU A O 1
ATOM 861 N N . THR A 1 108 ? -8.500 3.123 -3.500 1.00 66.56 108 THR A N 1
ATOM 862 C CA . THR A 1 108 ? -8.926 2.307 -4.651 1.00 66.56 108 THR A CA 1
ATOM 863 C C . THR A 1 108 ? -9.678 1.067 -4.164 1.00 66.56 108 THR A C 1
ATOM 865 O O . THR A 1 108 ? -9.538 0.648 -3.013 1.00 66.56 108 THR A O 1
ATOM 868 N N . TRP A 1 109 ? -10.503 0.457 -5.019 1.00 57.12 109 TRP A N 1
ATOM 869 C CA . TRP A 1 109 ? -11.294 -0.718 -4.627 1.00 57.12 109 TRP A CA 1
ATOM 870 C C . TRP A 1 109 ? -10.438 -1.878 -4.104 1.00 57.12 109 TRP A C 1
ATOM 872 O O . TRP A 1 109 ? -10.799 -2.490 -3.103 1.00 57.12 109 TRP A O 1
ATOM 882 N N . GLU A 1 110 ? -9.271 -2.116 -4.700 1.00 63.97 110 GLU A N 1
ATOM 883 C CA . GLU A 1 110 ? -8.326 -3.148 -4.250 1.00 63.97 110 GLU A CA 1
ATOM 884 C C . GLU A 1 110 ? -7.724 -2.823 -2.875 1.00 63.97 110 GLU A C 1
ATOM 886 O O . GLU A 1 110 ? -7.558 -3.706 -2.032 1.00 63.97 110 GLU A O 1
ATOM 891 N N . GLN A 1 111 ? -7.434 -1.547 -2.605 1.00 62.62 111 GLN A N 1
ATOM 892 C CA . GLN A 1 111 ? -6.944 -1.102 -1.298 1.00 62.62 111 GLN A CA 1
ATOM 893 C C . GLN A 1 111 ? -8.037 -1.212 -0.231 1.00 62.62 111 GLN A C 1
ATOM 895 O O . GLN A 1 111 ? -7.775 -1.704 0.867 1.00 62.62 111 GLN A O 1
ATOM 900 N N . LYS A 1 112 ? -9.276 -0.831 -0.566 1.00 69.19 112 LYS A N 1
ATOM 901 C CA . LYS A 1 112 ? -10.456 -1.013 0.296 1.00 69.19 112 LYS A CA 1
ATOM 902 C C . LYS A 1 112 ? -10.655 -2.486 0.638 1.00 69.19 112 LYS A C 1
ATOM 904 O O . LYS A 1 112 ? -10.827 -2.826 1.806 1.00 69.19 112 LYS A O 1
ATOM 909 N N . GLU A 1 113 ? -10.585 -3.364 -0.357 1.00 66.50 113 GLU A N 1
ATOM 910 C CA . GLU A 1 113 ? -10.732 -4.803 -0.164 1.00 66.50 113 GLU A CA 1
ATOM 911 C C . GLU A 1 113 ? -9.614 -5.386 0.709 1.00 66.50 113 GLU A C 1
ATOM 913 O O . GLU A 1 113 ? -9.903 -6.153 1.627 1.00 66.50 113 GLU A O 1
ATOM 918 N N . LYS A 1 114 ? -8.350 -5.001 0.487 1.00 68.69 114 LYS A N 1
ATOM 919 C CA . LYS A 1 114 ? -7.221 -5.435 1.328 1.00 68.69 114 LYS A CA 1
ATOM 920 C C . LYS A 1 114 ? -7.396 -5.009 2.786 1.00 68.69 114 LYS A C 1
ATOM 922 O O . LYS A 1 114 ? -7.217 -5.834 3.682 1.00 68.69 114 LYS A O 1
ATOM 927 N N . VAL A 1 115 ? -7.796 -3.759 3.026 1.00 70.50 115 VAL A N 1
ATOM 928 C CA . VAL A 1 115 ? -8.068 -3.243 4.378 1.00 70.50 115 VAL A CA 1
ATOM 929 C C . VAL A 1 115 ? -9.208 -4.025 5.038 1.00 70.50 115 VAL A C 1
ATOM 931 O O . VAL A 1 115 ? -9.092 -4.420 6.198 1.00 70.50 115 VAL A O 1
ATOM 934 N N . LEU A 1 116 ? -10.280 -4.323 4.297 1.00 69.06 116 LEU A N 1
ATOM 935 C CA . LEU A 1 116 ? -11.406 -5.114 4.798 1.00 69.06 116 LEU A CA 1
ATOM 936 C C . LEU A 1 116 ? -11.031 -6.580 5.061 1.00 69.06 116 LEU A C 1
ATOM 938 O O . LEU A 1 116 ? -11.397 -7.121 6.101 1.00 6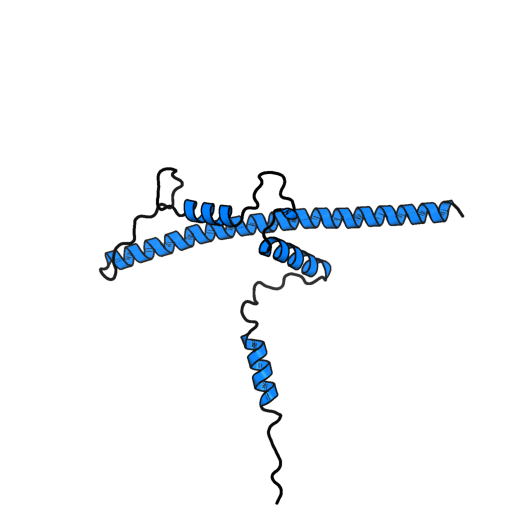9.06 116 LEU A O 1
ATOM 942 N N . ARG A 1 117 ? -10.269 -7.233 4.177 1.00 65.25 117 ARG A N 1
ATOM 943 C CA . ARG A 1 117 ? -9.782 -8.608 4.394 1.00 65.25 117 ARG A CA 1
ATOM 944 C C . ARG A 1 117 ? -8.887 -8.696 5.623 1.00 65.25 117 ARG A C 1
ATOM 946 O O . ARG A 1 117 ? -9.055 -9.610 6.427 1.00 65.25 117 ARG A O 1
ATOM 953 N N . TYR A 1 118 ? -7.980 -7.736 5.791 1.00 63.38 118 TYR A N 1
ATOM 954 C CA . TYR A 1 118 ? -7.117 -7.654 6.967 1.00 63.38 118 TYR A CA 1
ATOM 955 C C . TYR A 1 118 ? -7.932 -7.453 8.255 1.00 63.38 118 TYR A C 1
ATOM 957 O O . TYR A 1 118 ? -7.678 -8.114 9.264 1.00 63.38 118 TYR A O 1
ATOM 965 N N . LEU A 1 119 ? -8.974 -6.617 8.204 1.00 63.06 119 LEU A N 1
ATOM 966 C CA . LEU A 1 119 ? -9.912 -6.401 9.308 1.00 63.06 119 LEU A CA 1
ATOM 967 C C . LEU A 1 119 ? -10.650 -7.682 9.696 1.00 63.06 119 LEU A C 1
ATOM 969 O O . LEU A 1 119 ? -10.625 -8.066 10.865 1.00 63.06 119 LEU A O 1
ATOM 973 N N . PHE A 1 120 ? -11.255 -8.378 8.733 1.00 58.66 120 PHE A N 1
ATOM 974 C CA . PHE A 1 120 ? -11.984 -9.616 9.006 1.00 58.66 120 PHE A CA 1
ATOM 975 C C . PHE A 1 120 ? -11.067 -10.734 9.506 1.00 58.66 120 PHE A C 1
ATOM 977 O O . PHE A 1 120 ? -11.426 -11.434 10.451 1.00 58.66 120 PHE A O 1
ATOM 984 N N . ALA A 1 121 ? -9.867 -10.879 8.939 1.00 64.44 121 ALA A N 1
ATOM 985 C CA . ALA A 1 121 ? -8.898 -11.873 9.395 1.00 64.44 121 ALA A CA 1
ATOM 986 C C . ALA A 1 121 ? -8.469 -11.628 10.851 1.00 64.44 121 ALA A C 1
ATOM 988 O O . ALA A 1 121 ? -8.398 -12.575 11.639 1.00 64.44 121 ALA A O 1
ATOM 989 N N . ARG A 1 122 ? -8.257 -10.359 11.230 1.00 55.97 122 ARG A N 1
ATOM 990 C CA . ARG A 1 122 ? -7.887 -9.972 12.597 1.00 55.97 122 ARG A CA 1
ATOM 991 C C . ARG A 1 122 ? -9.054 -10.101 13.578 1.00 55.97 122 ARG A C 1
ATOM 993 O O . ARG A 1 122 ? -8.845 -10.568 14.694 1.00 55.97 122 ARG A O 1
ATOM 1000 N N . MET A 1 123 ? -10.272 -9.735 13.174 1.00 55.25 123 MET A N 1
ATOM 1001 C CA . MET A 1 123 ? -11.480 -9.893 13.998 1.00 55.25 123 MET A CA 1
ATOM 1002 C C . MET A 1 123 ? -11.819 -11.364 14.265 1.00 55.25 123 MET A C 1
ATOM 1004 O O . MET A 1 123 ? -12.316 -11.687 15.340 1.00 55.25 123 MET A O 1
ATOM 1008 N N . ASN A 1 124 ? -11.511 -12.253 13.319 1.00 71.25 124 ASN A N 1
ATOM 1009 C CA . ASN A 1 124 ? -11.798 -13.683 13.426 1.00 71.25 124 ASN A CA 1
ATOM 1010 C C . ASN A 1 124 ? -10.655 -14.501 14.056 1.00 71.25 124 ASN A C 1
ATOM 1012 O O . ASN A 1 124 ? -10.738 -15.725 14.108 1.00 71.25 124 ASN A O 1
ATOM 1016 N N . GLY A 1 125 ? -9.590 -13.855 14.549 1.00 57.81 125 GLY A N 1
ATOM 1017 C CA . GLY A 1 125 ? -8.506 -14.528 15.277 1.00 57.81 125 GLY A CA 1
ATOM 1018 C C . GLY A 1 125 ? -7.574 -15.388 14.416 1.00 57.81 125 GLY A C 1
ATOM 1019 O O . GLY A 1 125 ? -6.716 -16.086 14.950 1.00 57.81 125 GLY A O 1
ATOM 1020 N N . THR A 1 126 ? -7.697 -15.325 13.091 1.00 55.69 126 THR A N 1
ATOM 1021 C CA . THR A 1 126 ? -6.719 -15.891 12.158 1.00 55.69 126 THR A CA 1
ATOM 1022 C C . THR A 1 126 ? -5.480 -15.005 12.155 1.00 55.69 126 THR A C 1
ATOM 1024 O O . THR A 1 126 ? -5.429 -13.974 11.484 1.00 55.69 126 THR A O 1
ATOM 1027 N N . THR A 1 127 ? -4.474 -15.381 12.946 1.00 50.00 127 THR A N 1
ATOM 1028 C CA . THR A 1 127 ? -3.122 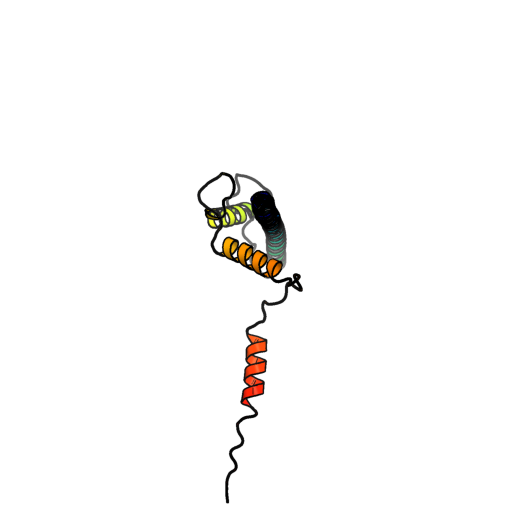-14.844 12.790 1.00 50.00 127 THR A CA 1
ATOM 1029 C C . THR A 1 127 ? -2.668 -15.090 11.355 1.00 50.00 127 THR A C 1
ATOM 1031 O O . THR A 1 127 ? -2.980 -16.125 10.773 1.00 50.00 127 THR A O 1
ATOM 1034 N N . ASN A 1 128 ? -1.964 -14.116 10.776 1.00 54.00 128 ASN A N 1
ATOM 1035 C CA . ASN A 1 128 ? -1.338 -14.216 9.460 1.00 54.00 128 ASN A CA 1
ATOM 1036 C C . ASN A 1 128 ? -0.294 -15.348 9.449 1.00 54.00 128 ASN A C 1
ATOM 1038 O O . ASN A 1 128 ? 0.911 -15.110 9.492 1.00 54.00 128 ASN A O 1
ATOM 1042 N N . SER A 1 129 ? -0.740 -16.598 9.377 1.00 45.44 129 SER A N 1
ATOM 1043 C CA . SER A 1 129 ? 0.039 -17.678 8.806 1.00 45.44 129 SER A CA 1
ATOM 1044 C C . SER A 1 129 ? -0.022 -17.522 7.292 1.00 45.44 129 SER A C 1
ATOM 1046 O O . SER A 1 129 ? -0.879 -18.068 6.606 1.00 45.44 129 SER A O 1
ATOM 1048 N N . HIS A 1 130 ? 0.999 -16.814 6.815 1.00 42.56 130 HIS A N 1
ATOM 1049 C CA . HIS A 1 130 ? 1.627 -16.990 5.516 1.00 42.56 130 HIS A CA 1
ATOM 1050 C C . HIS A 1 130 ? 0.997 -16.264 4.315 1.00 42.56 130 HIS A C 1
ATOM 1052 O O . HIS A 1 130 ? -0.029 -16.640 3.757 1.00 42.56 130 HIS A O 1
ATOM 1058 N N . LEU A 1 131 ? 1.777 -15.309 3.803 1.00 49.38 131 LEU A N 1
ATOM 1059 C CA . LEU A 1 131 ? 2.223 -15.294 2.407 1.00 49.38 131 LEU A CA 1
ATOM 1060 C C . LEU A 1 131 ? 2.380 -16.721 1.846 1.00 49.38 131 LEU A C 1
ATOM 1062 O O . LEU A 1 131 ? 3.484 -17.238 1.825 1.00 49.38 131 LEU A O 1
ATOM 1066 N N . LEU A 1 132 ? 1.320 -17.412 1.450 1.00 43.66 132 LEU A N 1
ATOM 1067 C CA . LEU A 1 132 ? 1.367 -18.561 0.541 1.00 43.66 132 LEU A CA 1
ATOM 1068 C C . LEU A 1 132 ? -0.070 -18.937 0.222 1.00 43.66 132 LEU A C 1
ATOM 1070 O O . LEU A 1 132 ? -0.622 -19.842 0.839 1.00 43.66 132 LEU A O 1
ATOM 1074 N N . LEU A 1 133 ? -0.673 -18.243 -0.746 1.00 42.41 133 LEU A N 1
ATOM 1075 C CA . LEU A 1 133 ? -1.745 -18.840 -1.533 1.00 42.41 133 LEU A CA 1
ATOM 1076 C C . LEU A 1 133 ? -2.007 -18.142 -2.871 1.00 42.41 133 LEU A C 1
ATOM 1078 O O . LEU A 1 133 ? -3.138 -17.886 -3.259 1.00 42.41 133 LEU A O 1
ATOM 1082 N N . GLU A 1 134 ? -0.933 -17.974 -3.641 1.00 45.25 134 GLU A N 1
ATOM 1083 C CA . GLU A 1 134 ? -1.017 -17.925 -5.108 1.00 45.25 134 GLU A CA 1
ATOM 1084 C C . GLU A 1 134 ? -1.160 -19.326 -5.756 1.00 45.25 134 GLU A C 1
ATOM 1086 O O . GLU A 1 134 ? -0.906 -19.489 -6.943 1.00 45.25 134 GLU A O 1
ATOM 1091 N N . VAL A 1 135 ? -1.590 -20.378 -5.038 1.00 49.25 135 VAL A N 1
ATOM 1092 C CA . VAL A 1 135 ? -1.755 -21.725 -5.646 1.00 49.25 135 VAL A CA 1
ATOM 1093 C C . VAL A 1 135 ? -3.042 -22.459 -5.220 1.00 49.25 135 VAL A C 1
ATOM 1095 O O . VAL A 1 135 ? -3.061 -23.682 -5.083 1.00 49.25 135 VAL A O 1
ATOM 1098 N N . LEU A 1 136 ? -4.159 -21.740 -5.048 1.00 51.25 136 LEU A N 1
ATOM 1099 C CA . LEU A 1 136 ? -5.504 -22.344 -4.916 1.00 51.25 136 LEU A CA 1
ATOM 1100 C C . LEU A 1 136 ? -6.304 -22.438 -6.234 1.00 51.25 136 LEU A C 1
ATOM 1102 O O . LEU A 1 136 ? -7.522 -22.293 -6.211 1.00 51.25 136 LEU A O 1
ATOM 1106 N N . PRO A 1 137 ? -5.675 -22.749 -7.383 1.00 54.44 137 PRO A N 1
ATOM 1107 C CA . PRO A 1 137 ? -6.405 -23.502 -8.416 1.00 54.44 137 PRO A CA 1
ATOM 1108 C C . PRO A 1 137 ? -5.978 -24.973 -8.522 1.00 54.44 137 PRO A C 1
ATOM 1110 O O . PRO A 1 137 ? -6.775 -25.810 -8.938 1.00 54.44 137 PRO A O 1
ATOM 1113 N N . LEU A 1 138 ? -4.754 -25.340 -8.121 1.00 51.75 138 LEU A N 1
ATOM 1114 C CA . LEU A 1 138 ? -4.229 -26.688 -8.400 1.00 51.75 138 LEU A CA 1
ATOM 1115 C C . LEU A 1 138 ? -4.575 -27.733 -7.330 1.00 51.75 138 LEU A C 1
ATOM 1117 O O . LEU A 1 138 ? -4.794 -28.893 -7.672 1.00 51.75 138 LEU A O 1
ATOM 1121 N N . LEU A 1 139 ? -4.706 -27.351 -6.056 1.00 54.56 139 LEU A N 1
ATOM 1122 C CA . LEU A 1 139 ? -5.091 -28.307 -5.006 1.00 54.56 139 LEU A CA 1
ATOM 1123 C C . LEU A 1 139 ? -6.590 -28.644 -5.022 1.00 54.56 139 LEU A C 1
ATOM 1125 O O . LEU A 1 139 ? -6.954 -29.778 -4.715 1.00 54.56 139 LEU A O 1
ATOM 1129 N N . LEU A 1 140 ? -7.450 -27.722 -5.475 1.00 55.78 140 LEU A N 1
ATOM 1130 C CA . LEU A 1 140 ? -8.862 -28.026 -5.742 1.00 55.78 140 LEU A CA 1
ATOM 1131 C C . LEU A 1 140 ? -9.022 -28.942 -6.965 1.00 55.78 140 LEU A C 1
ATOM 1133 O O . LEU A 1 140 ? -9.843 -29.855 -6.922 1.00 55.78 140 LEU A O 1
ATOM 1137 N N . LEU A 1 141 ? -8.192 -28.794 -8.006 1.00 53.78 141 LEU A N 1
ATOM 1138 C CA . LEU A 1 141 ? -8.168 -29.738 -9.131 1.00 53.78 141 LEU A CA 1
ATOM 1139 C C . LEU A 1 141 ? -7.600 -31.110 -8.738 1.00 53.78 141 LEU A C 1
ATOM 1141 O O . LEU A 1 141 ? -8.137 -32.123 -9.174 1.00 53.78 141 LEU A O 1
ATOM 1145 N N . ALA A 1 142 ? -6.584 -31.187 -7.873 1.00 54.72 142 ALA A N 1
ATOM 1146 C CA . ALA A 1 142 ? -6.054 -32.467 -7.392 1.00 54.72 142 ALA A CA 1
ATOM 1147 C C . ALA A 1 142 ? -7.031 -33.206 -6.455 1.00 54.72 142 ALA A C 1
ATOM 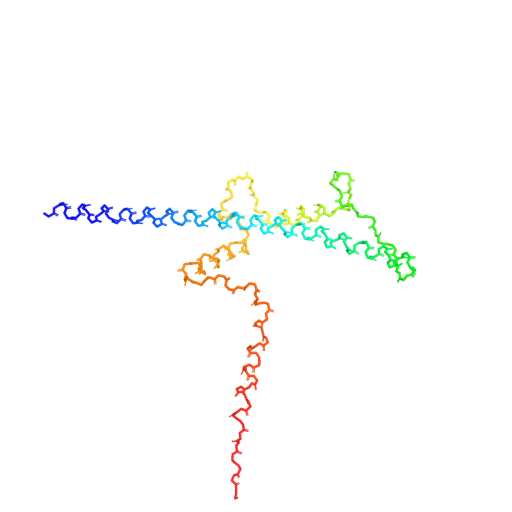1149 O O . ALA A 1 142 ? -7.123 -34.436 -6.509 1.00 54.72 142 ALA A O 1
ATOM 1150 N N . ALA A 1 143 ? -7.797 -32.475 -5.636 1.00 52.94 143 ALA A N 1
ATOM 1151 C CA . ALA A 1 143 ? -8.878 -33.040 -4.829 1.00 52.94 143 ALA A CA 1
ATOM 1152 C C . ALA A 1 143 ? -10.073 -33.472 -5.699 1.00 52.94 143 ALA A C 1
ATOM 1154 O O . ALA A 1 143 ? -10.620 -34.556 -5.496 1.00 52.94 143 ALA A O 1
ATOM 1155 N N . CYS A 1 144 ? -10.418 -32.694 -6.731 1.00 49.12 144 CYS A N 1
ATOM 1156 C CA . CYS A 1 144 ? -11.480 -33.041 -7.677 1.00 49.12 144 CYS A CA 1
ATOM 1157 C C . CYS A 1 144 ? -11.101 -34.256 -8.554 1.00 49.12 144 CYS A C 1
ATOM 1159 O O . CYS A 1 144 ? -11.898 -35.178 -8.709 1.00 49.12 144 CYS A O 1
ATOM 1161 N N . TYR A 1 145 ? -9.852 -34.348 -9.030 1.00 48.47 145 TYR A N 1
ATOM 1162 C CA . TYR A 1 145 ? -9.369 -35.478 -9.841 1.00 48.47 145 TYR A CA 1
ATOM 1163 C C . TYR A 1 145 ? -9.216 -36.780 -9.034 1.00 48.47 145 TYR A C 1
ATOM 1165 O O . TYR A 1 145 ? -9.383 -37.874 -9.576 1.00 48.47 145 TYR A O 1
ATOM 1173 N N . ARG A 1 146 ? -8.945 -36.695 -7.722 1.00 44.81 146 ARG A N 1
ATOM 1174 C CA . ARG A 1 146 ? -8.870 -37.874 -6.841 1.00 44.81 146 ARG A CA 1
ATOM 1175 C C . ARG A 1 146 ? -10.252 -38.382 -6.409 1.00 44.81 146 ARG A C 1
ATOM 1177 O O . ARG A 1 146 ? -10.419 -39.592 -6.266 1.00 44.81 146 ARG A O 1
ATOM 1184 N N . GLN A 1 147 ? -11.248 -37.503 -6.278 1.00 46.06 147 GLN A N 1
ATOM 1185 C CA . GLN A 1 147 ? -12.619 -37.903 -5.941 1.00 46.06 147 GLN A CA 1
ATOM 1186 C C . GLN A 1 147 ? -13.378 -38.491 -7.147 1.00 46.06 147 GLN A C 1
ATOM 1188 O O . GLN A 1 147 ? -14.215 -39.373 -6.974 1.00 46.06 147 GLN A O 1
ATOM 1193 N N . HIS A 1 148 ? -13.035 -38.092 -8.378 1.00 43.12 148 HIS A N 1
ATOM 1194 C CA . HIS A 1 148 ? -13.722 -38.560 -9.589 1.00 43.12 148 HIS A CA 1
ATOM 1195 C C . HIS A 1 148 ? -13.281 -39.953 -10.094 1.00 43.12 148 HIS A C 1
ATOM 1197 O O . HIS A 1 148 ? -13.956 -40.532 -10.942 1.00 43.12 148 HIS A O 1
ATOM 1203 N N . ARG A 1 149 ? -12.182 -40.531 -9.572 1.00 42.50 149 ARG A N 1
ATOM 1204 C CA . ARG A 1 149 ? -11.713 -41.887 -9.947 1.00 42.50 149 ARG A CA 1
ATOM 1205 C C . ARG A 1 149 ? -12.270 -43.013 -9.063 1.00 42.50 149 ARG A C 1
ATOM 1207 O O . ARG A 1 149 ? -12.087 -44.178 -9.393 1.00 42.50 149 ARG A O 1
ATOM 1214 N N . SER A 1 150 ? -12.969 -42.674 -7.977 1.00 46.00 150 SER A N 1
ATOM 1215 C CA . SER A 1 150 ? -13.558 -43.645 -7.035 1.00 46.00 150 SER A CA 1
ATOM 1216 C C . SER A 1 150 ? -15.050 -43.921 -7.291 1.00 46.00 150 SER A C 1
ATOM 1218 O O . SER A 1 150 ? -15.692 -44.587 -6.489 1.00 46.00 150 SER A O 1
ATOM 1220 N N . CYS A 1 151 ? -15.623 -43.412 -8.390 1.00 45.81 151 CYS A N 1
ATOM 1221 C CA . CYS A 1 151 ? -17.051 -43.558 -8.724 1.00 45.81 151 CYS A CA 1
ATOM 1222 C C . CYS A 1 151 ? -17.310 -44.050 -10.161 1.00 45.81 151 CYS A C 1
ATOM 1224 O O . CYS A 1 151 ? -18.367 -43.784 -10.723 1.00 45.81 151 CYS A O 1
ATOM 1226 N N . GLN A 1 152 ? -16.378 -44.801 -10.756 1.00 48.00 152 GLN A N 1
ATOM 1227 C CA . GLN A 1 152 ? -16.619 -45.531 -12.008 1.00 48.00 152 GLN A CA 1
ATOM 1228 C C . GLN A 1 152 ? -16.088 -46.965 -11.912 1.00 48.00 152 GLN A C 1
ATOM 1230 O O . GLN A 1 152 ? -15.026 -47.297 -12.425 1.00 48.00 152 GLN A O 1
ATOM 1235 N N . LEU A 1 153 ? -16.869 -47.824 -11.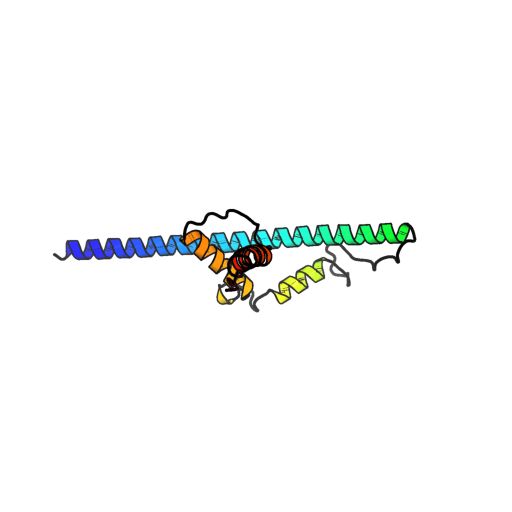258 1.00 46.62 153 LEU A N 1
ATOM 1236 C CA . LEU A 1 153 ? -16.958 -49.238 -11.613 1.00 46.62 153 LEU A CA 1
ATOM 1237 C C . LEU A 1 153 ? -18.449 -49.593 -11.723 1.00 46.62 153 LEU A C 1
ATOM 1239 O O . LEU A 1 153 ? -19.098 -49.788 -10.697 1.00 46.62 153 LEU A O 1
ATOM 1243 N N . PRO A 1 154 ? -19.024 -49.658 -12.934 1.00 45.97 154 PRO A N 1
ATOM 1244 C CA . PRO A 1 154 ? -20.255 -50.394 -13.139 1.00 45.97 154 PRO A CA 1
ATOM 1245 C C . PRO A 1 154 ? -19.923 -51.888 -13.222 1.00 45.97 154 PRO A C 1
ATOM 1247 O O . PRO A 1 154 ? -19.144 -52.334 -14.066 1.00 45.97 154 PRO A O 1
ATOM 1250 N N . THR A 1 155 ? -20.521 -52.649 -12.312 1.00 44.88 155 THR A N 1
ATOM 1251 C CA . THR A 1 155 ? -20.691 -54.099 -12.391 1.00 44.88 155 THR A CA 1
ATOM 1252 C C . THR A 1 155 ? -21.349 -54.462 -13.717 1.00 44.88 155 THR A C 1
ATOM 1254 O O . THR A 1 155 ? -22.474 -54.043 -13.989 1.00 44.88 155 THR A O 1
ATOM 1257 N N . LEU A 1 156 ? -20.643 -55.234 -14.539 1.00 42.84 156 LEU A N 1
ATOM 1258 C CA . LEU A 1 156 ? -21.200 -55.864 -15.727 1.00 42.84 156 LEU A CA 1
ATOM 1259 C C . LEU A 1 156 ? -21.687 -57.252 -15.308 1.00 42.84 156 LEU A C 1
ATOM 1261 O O . LEU A 1 156 ? -20.885 -58.138 -15.022 1.00 42.84 156 LEU A O 1
ATOM 1265 N N . GLU A 1 157 ? -23.007 -57.386 -15.204 1.00 41.53 157 GLU A N 1
ATOM 1266 C CA . GLU A 1 157 ? -23.694 -58.668 -15.105 1.00 41.53 157 GLU A CA 1
ATOM 1267 C C . GLU A 1 157 ? -23.398 -59.528 -16.338 1.00 41.53 157 GLU A C 1
ATOM 1269 O O . GLU A 1 157 ? -23.568 -59.073 -17.475 1.00 41.53 157 GLU A O 1
ATOM 1274 N N . LYS A 1 158 ? -22.995 -60.776 -16.093 1.00 42.59 158 LYS A N 1
ATOM 1275 C CA . LYS A 1 158 ? -23.575 -62.003 -16.656 1.00 42.59 158 LYS A CA 1
ATOM 1276 C C . LYS A 1 158 ? -23.021 -63.219 -15.925 1.00 42.59 158 LYS A C 1
ATOM 1278 O O . LYS A 1 158 ? -21.790 -63.256 -15.713 1.00 42.59 158 LYS A O 1
#

pLDDT: mean 71.97, std 17.22, range [41.53, 95.81]

Radius of gyration: 27.35 Å; chains: 1; bounding box: 63×78×69 Å

Organism: Bugula neritina (NCBI:txid10212)